Protein AF-A0A9Q5X6B8-F1 (afdb_monomer_lite)

Secondary structure (DSSP, 8-state):
--EEEETTEEEEGGGB-S---HHHHHHHHHHHHHGGGPEEEEEEEEB--TTT---EEPPTTSS-SEEEEEEEEEEE-SSTTHHHHHHHH-SGGGTT-SEEEEEEETTT--EEEEE--

pLDDT: mean 87.57, std 10.75, range [42.53, 96.81]

Organism: NCBI:txid180891

Sequence (117 aa):
MTELLINGEVLDYKDYAGTQDALFNKLIQFIALKGHQSRKDRVEVINACDYCGHALQKPYDSFASEVNPSDIWYISILDENEEDWLKIMGEDADFTQEQILIYRCQACGKWEICNDG

Structure (mmCIF, N/CA/C/O backbone):
data_AF-A0A9Q5X6B8-F1
#
_entry.id   AF-A0A9Q5X6B8-F1
#
loop_
_atom_site.group_PDB
_atom_site.id
_atom_site.type_symbol
_atom_site.label_atom_id
_atom_site.label_alt_id
_atom_site.label_comp_id
_atom_site.label_asym_id
_atom_site.label_entity_id
_atom_site.label_seq_id
_atom_site.pdbx_PDB_ins_code
_atom_site.Cartn_x
_atom_site.Cartn_y
_atom_site.Cartn_z
_atom_site.occupancy
_atom_site.B_iso_or_equiv
_atom_site.auth_seq_id
_atom_site.auth_comp_id
_atom_site.auth_asym_id
_atom_site.auth_atom_id
_atom_site.pdbx_PDB_model_num
ATOM 1 N N . MET A 1 1 ? -7.849 -18.536 3.483 1.00 56.00 1 MET A N 1
ATOM 2 C CA . MET A 1 1 ? -6.981 -17.420 3.906 1.00 56.00 1 MET A CA 1
ATOM 3 C C . MET A 1 1 ? -7.801 -16.159 3.777 1.00 56.00 1 MET A C 1
ATOM 5 O O . MET A 1 1 ? -8.678 -16.126 2.925 1.00 56.00 1 MET A O 1
ATOM 9 N N . THR A 1 2 ? -7.610 -15.218 4.690 1.00 83.25 2 THR A N 1
ATOM 10 C CA . THR A 1 2 ? -8.362 -13.962 4.727 1.00 83.25 2 THR A CA 1
ATOM 11 C C . THR A 1 2 ? -7.888 -13.056 3.584 1.00 83.25 2 THR A C 1
ATOM 13 O O . THR A 1 2 ? -6.736 -13.155 3.171 1.00 83.25 2 THR A O 1
ATOM 16 N N . GLU A 1 3 ? -8.769 -12.218 3.055 1.00 88.81 3 GLU A N 1
ATOM 17 C CA . GLU A 1 3 ? -8.456 -11.234 2.017 1.00 88.81 3 GLU A CA 1
ATOM 18 C C . GLU A 1 3 ? -8.771 -9.835 2.556 1.00 88.81 3 GLU A C 1
ATOM 20 O O . GLU A 1 3 ? -9.671 -9.679 3.387 1.00 88.81 3 GLU A O 1
ATOM 25 N N . LEU A 1 4 ? -8.050 -8.822 2.082 1.00 92.62 4 LEU A N 1
ATOM 26 C CA . LEU A 1 4 ? -8.327 -7.425 2.396 1.00 92.62 4 LEU A CA 1
ATOM 27 C C . LEU A 1 4 ? -9.154 -6.795 1.276 1.00 92.62 4 LEU A C 1
ATOM 29 O O . LEU A 1 4 ? -8.790 -6.904 0.109 1.00 92.62 4 LEU A O 1
ATOM 33 N N . LEU A 1 5 ? -10.245 -6.114 1.627 1.00 93.00 5 LEU A N 1
ATOM 34 C CA . LEU A 1 5 ? -11.097 -5.417 0.665 1.00 93.00 5 LEU A CA 1
ATOM 35 C C . LEU A 1 5 ? -10.877 -3.904 0.758 1.00 93.00 5 LEU A C 1
ATOM 37 O O . LEU A 1 5 ? -11.116 -3.314 1.810 1.00 93.00 5 LEU A O 1
ATOM 41 N N . ILE A 1 6 ? -10.475 -3.268 -0.342 1.00 93.56 6 ILE A N 1
ATOM 42 C CA . ILE A 1 6 ? -10.246 -1.817 -0.423 1.00 93.56 6 ILE A CA 1
ATOM 43 C C . ILE A 1 6 ? -10.928 -1.280 -1.674 1.00 93.56 6 ILE A C 1
ATOM 45 O O . ILE A 1 6 ? -10.663 -1.756 -2.774 1.00 93.56 6 ILE A O 1
ATOM 49 N N . ASN A 1 7 ? -11.832 -0.308 -1.527 1.00 90.31 7 ASN A N 1
ATOM 50 C CA . ASN A 1 7 ? -12.652 0.203 -2.635 1.00 90.31 7 ASN A CA 1
ATOM 51 C C . ASN A 1 7 ? -13.323 -0.904 -3.481 1.00 90.31 7 ASN A C 1
ATOM 53 O O . ASN A 1 7 ? -13.455 -0.782 -4.696 1.00 90.31 7 ASN A O 1
ATOM 57 N N . GLY A 1 8 ? -13.740 -2.001 -2.837 1.00 86.25 8 GLY A N 1
ATOM 58 C CA . GLY A 1 8 ? -14.355 -3.154 -3.505 1.00 86.25 8 GLY A CA 1
ATOM 59 C C . GLY A 1 8 ? -13.372 -4.092 -4.217 1.00 86.25 8 GLY A C 1
ATOM 60 O O . GLY A 1 8 ? -13.803 -5.091 -4.787 1.00 86.25 8 GLY A O 1
ATOM 61 N N . GLU A 1 9 ? -12.070 -3.811 -4.170 1.00 92.19 9 GLU A N 1
ATOM 62 C CA . GLU A 1 9 ? -11.022 -4.666 -4.722 1.00 92.19 9 GLU A CA 1
ATOM 63 C C . GLU A 1 9 ? -10.380 -5.537 -3.652 1.00 92.19 9 GLU A C 1
ATOM 65 O O . GLU A 1 9 ? -10.152 -5.106 -2.524 1.00 92.19 9 GLU A O 1
ATOM 70 N N . VAL A 1 10 ? -10.082 -6.774 -4.034 1.00 93.50 10 VAL A N 1
ATOM 71 C CA . VAL A 1 10 ? -9.539 -7.802 -3.149 1.00 93.50 10 VAL A CA 1
ATOM 72 C C . VAL A 1 10 ? -8.013 -7.824 -3.259 1.00 93.50 10 VAL A C 1
ATOM 74 O O . VAL A 1 10 ? -7.465 -7.921 -4.360 1.00 93.50 10 VAL A O 1
ATOM 77 N N . LEU A 1 11 ? -7.335 -7.761 -2.115 1.00 94.00 11 LEU A N 1
ATOM 78 C CA . LEU A 1 11 ? -5.897 -7.961 -1.955 1.00 94.00 11 LEU A CA 1
ATOM 79 C C . LEU A 1 11 ? -5.660 -9.226 -1.123 1.00 94.00 11 LEU A C 1
ATOM 81 O O . LEU A 1 11 ? -5.990 -9.284 0.064 1.00 94.00 11 LEU A O 1
ATOM 85 N N . ASP A 1 12 ? -5.102 -10.259 -1.753 1.00 94.12 12 ASP A N 1
ATOM 86 C CA . ASP A 1 12 ? -4.807 -11.531 -1.091 1.00 94.12 12 ASP A CA 1
ATOM 87 C C . ASP A 1 12 ? -3.542 -11.392 -0.232 1.00 94.12 12 ASP A C 1
ATOM 89 O O . ASP A 1 12 ? -2.491 -10.965 -0.720 1.00 94.12 12 ASP A O 1
ATOM 93 N N . TYR A 1 13 ? -3.609 -11.773 1.046 1.00 93.12 13 TYR A N 1
ATOM 94 C CA . TYR A 1 13 ? -2.454 -11.706 1.945 1.00 93.12 13 TYR A CA 1
ATOM 95 C C . TYR A 1 13 ? -1.281 -12.587 1.500 1.00 93.12 13 TYR A C 1
ATOM 97 O O . TYR A 1 13 ? -0.146 -12.300 1.873 1.00 93.12 13 TYR A O 1
ATOM 105 N N . LYS A 1 14 ? -1.504 -13.627 0.682 1.00 92.38 14 LYS A N 1
ATOM 106 C CA . LYS A 1 14 ? -0.408 -14.431 0.102 1.00 92.38 14 LYS A CA 1
ATOM 107 C C . LYS A 1 14 ? 0.433 -13.640 -0.912 1.00 92.38 14 LYS A C 1
ATOM 109 O O . LYS A 1 14 ? 1.564 -14.016 -1.223 1.00 92.38 14 LYS A O 1
ATOM 114 N N . ASP A 1 15 ? -0.150 -12.579 -1.463 1.00 93.62 15 ASP A N 1
ATOM 115 C CA . ASP A 1 15 ? 0.468 -11.690 -2.440 1.00 93.62 15 ASP A CA 1
ATOM 116 C C . ASP A 1 15 ? 1.006 -10.406 -1.812 1.00 93.62 15 ASP A C 1
ATOM 118 O O . ASP A 1 15 ? 1.572 -9.572 -2.520 1.00 93.62 15 ASP A O 1
ATOM 1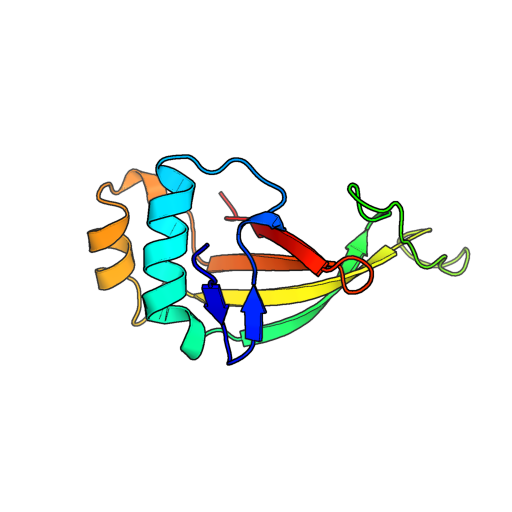22 N N . TYR A 1 16 ? 0.916 -10.302 -0.484 1.00 94.06 16 TYR A N 1
ATOM 123 C CA . TYR A 1 16 ? 1.615 -9.276 0.261 1.00 94.06 16 TYR A CA 1
ATOM 124 C C . TYR A 1 16 ? 3.128 -9.470 0.143 1.00 94.06 16 TYR A C 1
ATOM 126 O O . TYR A 1 16 ? 3.651 -10.575 0.295 1.00 94.06 16 TYR A O 1
ATOM 134 N N . ALA A 1 17 ? 3.812 -8.380 -0.164 1.00 90.31 17 ALA A N 1
ATOM 135 C CA . ALA A 1 17 ? 5.222 -8.349 -0.505 1.00 90.31 17 ALA A CA 1
ATOM 136 C C . ALA A 1 17 ? 6.140 -8.204 0.727 1.00 90.31 17 ALA A C 1
ATOM 138 O O . ALA A 1 17 ? 7.286 -8.648 0.703 1.00 90.31 17 ALA A O 1
ATOM 139 N N . GLY A 1 18 ? 5.620 -7.634 1.819 1.00 86.62 18 GLY A N 1
ATOM 140 C CA . GLY A 1 18 ? 6.362 -7.394 3.057 1.00 86.62 18 GLY A CA 1
ATOM 141 C C . GLY A 1 18 ? 6.213 -8.482 4.129 1.00 86.62 18 GLY A C 1
ATOM 142 O O . GLY A 1 18 ? 5.642 -9.555 3.922 1.00 86.62 18 GLY A O 1
ATOM 143 N N . THR A 1 19 ? 6.699 -8.168 5.331 1.00 88.88 19 THR A N 1
ATOM 144 C CA . THR A 1 19 ? 6.597 -9.034 6.517 1.00 88.88 19 THR A CA 1
ATOM 145 C C . THR A 1 19 ? 5.258 -8.847 7.233 1.00 88.88 19 THR A 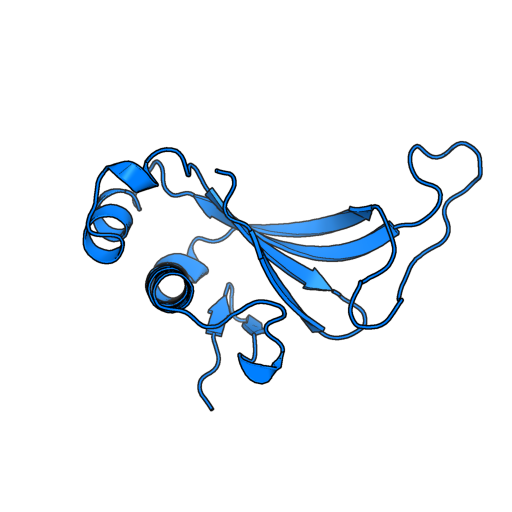C 1
ATOM 147 O O . THR A 1 19 ? 4.825 -7.722 7.464 1.00 88.88 19 THR A O 1
ATOM 150 N N . GLN A 1 20 ? 4.613 -9.948 7.632 1.00 89.75 20 GLN A N 1
ATOM 151 C CA . GLN A 1 20 ? 3.358 -9.929 8.397 1.00 89.75 20 GLN A CA 1
ATOM 152 C C . GLN A 1 20 ? 3.625 -9.944 9.911 1.00 89.75 20 GLN A C 1
ATOM 154 O O . GLN A 1 20 ? 3.461 -10.966 10.579 1.00 89.75 20 GLN A O 1
ATOM 159 N N . ASP A 1 21 ? 4.087 -8.818 10.446 1.00 88.56 21 ASP A N 1
ATOM 160 C CA . ASP A 1 21 ? 4.392 -8.637 11.867 1.00 88.56 21 ASP A CA 1
ATOM 161 C C . ASP A 1 21 ? 3.239 -7.976 12.658 1.00 88.56 21 ASP A C 1
ATOM 163 O O . ASP A 1 21 ? 2.091 -7.893 12.211 1.00 88.56 21 ASP A O 1
ATOM 167 N N . ALA A 1 22 ? 3.514 -7.546 13.892 1.00 88.31 22 ALA A N 1
ATOM 168 C CA . ALA A 1 22 ? 2.519 -6.887 14.734 1.00 88.31 22 ALA A CA 1
ATOM 169 C C . ALA A 1 22 ? 2.042 -5.546 14.147 1.00 88.31 22 ALA A C 1
ATOM 171 O O . ALA A 1 22 ? 0.851 -5.243 14.235 1.00 88.31 22 ALA A O 1
ATOM 172 N N . LEU A 1 23 ? 2.943 -4.773 13.533 1.00 87.12 23 LEU A N 1
ATOM 173 C CA . LEU A 1 23 ? 2.610 -3.502 12.895 1.00 87.12 23 LEU A CA 1
ATOM 174 C C . LEU A 1 23 ? 1.732 -3.742 11.667 1.00 87.12 23 LEU A C 1
ATOM 176 O O . LEU A 1 23 ? 0.687 -3.111 11.539 1.00 87.12 23 LEU A O 1
ATOM 180 N N . PHE A 1 24 ? 2.086 -4.714 10.825 1.00 89.50 24 PHE A N 1
ATOM 181 C CA . PHE A 1 24 ? 1.252 -5.132 9.702 1.00 89.50 24 PHE A CA 1
ATOM 182 C C . PHE A 1 24 ? -0.176 -5.443 10.155 1.00 89.50 24 PHE A C 1
ATOM 184 O O . PHE A 1 24 ? -1.124 -4.915 9.588 1.00 89.50 24 PHE A O 1
ATOM 191 N N . ASN A 1 25 ? -0.355 -6.236 11.215 1.00 90.38 25 ASN A N 1
ATOM 192 C CA . ASN A 1 25 ? -1.697 -6.575 11.694 1.00 90.38 25 ASN A CA 1
ATOM 193 C C . ASN A 1 25 ? -2.502 -5.338 12.132 1.00 90.38 25 ASN A C 1
ATOM 195 O O . ASN A 1 25 ? -3.697 -5.259 11.839 1.00 90.38 25 ASN A O 1
ATOM 199 N N . LYS A 1 26 ? -1.859 -4.360 12.784 1.00 90.38 26 LYS A N 1
ATOM 200 C CA . LYS A 1 26 ? -2.490 -3.080 13.148 1.00 90.38 26 LYS A CA 1
ATOM 201 C C . LYS A 1 26 ? -2.881 -2.274 11.906 1.00 90.38 26 LYS A C 1
ATOM 203 O O . LYS A 1 26 ? -4.030 -1.850 11.789 1.00 90.38 26 LYS A O 1
ATOM 208 N N . LEU A 1 27 ? -1.966 -2.134 10.945 1.00 90.44 27 LEU A N 1
ATOM 209 C CA . LEU A 1 27 ? -2.223 -1.442 9.679 1.00 90.44 27 LEU A CA 1
ATOM 210 C C . LEU A 1 27 ? -3.385 -2.094 8.927 1.00 90.44 27 LEU A C 1
ATOM 212 O O . LEU A 1 27 ? -4.312 -1.409 8.510 1.00 90.44 27 LEU A O 1
ATOM 216 N N . ILE A 1 28 ? -3.397 -3.423 8.824 1.00 92.94 28 ILE A N 1
ATOM 217 C CA . ILE A 1 28 ? -4.490 -4.179 8.209 1.00 92.94 28 ILE A CA 1
ATOM 218 C C . ILE A 1 28 ? -5.822 -3.920 8.902 1.00 92.94 28 ILE A C 1
ATOM 220 O O . ILE A 1 28 ? -6.828 -3.736 8.219 1.00 92.94 28 ILE A O 1
ATOM 224 N N . GLN A 1 29 ? -5.851 -3.887 10.234 1.00 92.75 29 GLN A N 1
ATOM 225 C CA . GLN A 1 29 ? -7.070 -3.593 10.979 1.00 92.75 29 GLN A CA 1
ATOM 226 C C . GLN A 1 29 ? -7.609 -2.196 10.645 1.00 92.75 29 GLN A C 1
ATOM 228 O O . GLN A 1 29 ? -8.808 -2.044 10.402 1.00 92.75 29 GLN A O 1
ATOM 233 N N . PHE A 1 30 ? -6.733 -1.193 10.589 1.00 91.88 30 PHE A N 1
ATOM 234 C CA . PHE A 1 30 ? -7.121 0.168 10.230 1.00 91.88 30 PHE A CA 1
ATOM 235 C C . PHE A 1 30 ? -7.579 0.263 8.768 1.00 91.88 30 PHE A C 1
ATOM 237 O O . PHE A 1 30 ? -8.646 0.806 8.486 1.00 91.88 30 PHE A O 1
ATOM 244 N N . ILE A 1 31 ? -6.837 -0.341 7.836 1.00 92.75 31 ILE A N 1
ATOM 245 C CA . ILE A 1 31 ? -7.189 -0.367 6.411 1.00 92.75 31 ILE A CA 1
ATOM 246 C C . ILE A 1 31 ? -8.519 -1.093 6.190 1.00 92.75 31 ILE A C 1
ATOM 248 O O . ILE A 1 31 ? -9.337 -0.634 5.404 1.00 92.75 31 ILE A O 1
ATOM 252 N N . ALA A 1 32 ? -8.79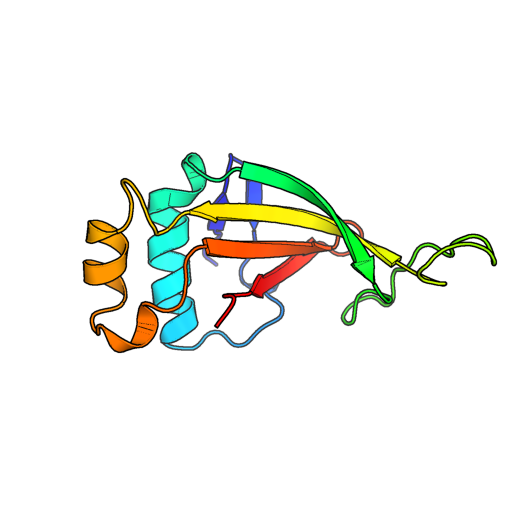3 -2.195 6.887 1.00 92.94 32 ALA A N 1
ATOM 253 C CA . ALA A 1 32 ? -10.076 -2.887 6.775 1.00 92.94 32 ALA A CA 1
ATOM 254 C C . ALA A 1 32 ? -11.247 -2.015 7.261 1.00 92.94 32 ALA A C 1
ATOM 256 O O . ALA A 1 32 ? -12.340 -2.071 6.697 1.00 92.94 32 ALA A O 1
ATOM 257 N N . LEU A 1 33 ? -11.019 -1.184 8.283 1.00 92.31 33 LEU A N 1
ATOM 258 C CA . LEU A 1 33 ? -12.020 -0.260 8.813 1.00 92.31 33 LEU A CA 1
ATOM 259 C C . LEU A 1 33 ? -12.254 0.935 7.873 1.00 92.31 33 LEU A C 1
ATOM 261 O O . LEU A 1 33 ? -13.400 1.317 7.634 1.00 92.31 33 LEU A O 1
ATOM 265 N N . LYS A 1 34 ? -11.179 1.513 7.324 1.00 92.50 34 LYS A N 1
ATOM 266 C CA . LYS A 1 34 ? -11.195 2.790 6.587 1.00 92.50 34 LYS A CA 1
ATOM 267 C C . LYS A 1 34 ? -11.005 2.667 5.080 1.00 92.50 34 LYS A C 1
ATOM 269 O O . LYS A 1 34 ? -11.123 3.653 4.365 1.00 92.50 34 LYS A O 1
ATOM 274 N N . GLY A 1 35 ? -10.790 1.467 4.556 1.00 89.31 35 GLY A N 1
ATOM 275 C CA . GLY A 1 35 ? -10.466 1.227 3.147 1.00 89.31 35 GLY A CA 1
ATOM 276 C C . GLY A 1 35 ? -11.548 1.674 2.163 1.00 89.31 35 GLY A C 1
ATOM 277 O O . GLY A 1 35 ? -11.249 1.888 0.995 1.00 89.31 35 GLY A O 1
ATOM 278 N N . HIS A 1 36 ? -12.789 1.865 2.618 1.00 90.31 36 HIS A N 1
ATOM 279 C CA . HIS A 1 36 ? -13.884 2.441 1.828 1.00 90.31 36 HIS A CA 1
ATOM 280 C C . HIS A 1 36 ? -13.792 3.969 1.660 1.00 90.31 36 HIS A C 1
ATOM 282 O O . HIS A 1 36 ? -14.436 4.525 0.776 1.00 90.31 36 HIS A O 1
ATOM 288 N N . GLN A 1 37 ? -13.008 4.637 2.506 1.00 90.88 37 GLN A N 1
ATOM 289 C CA . GLN A 1 37 ? -12.678 6.062 2.418 1.00 90.88 37 GLN A CA 1
ATOM 290 C C . GLN A 1 37 ? -11.361 6.287 1.664 1.00 90.88 37 GLN A C 1
ATOM 292 O O . GLN A 1 37 ? -10.870 7.410 1.579 1.00 90.88 37 GLN A O 1
ATOM 297 N N . SER A 1 38 ? -10.759 5.219 1.131 1.00 92.00 38 SER A N 1
ATOM 298 C CA . SER A 1 38 ? -9.502 5.329 0.406 1.00 92.00 38 SER A CA 1
ATOM 299 C C . SER A 1 38 ? -9.703 5.988 -0.958 1.00 92.00 38 SER A C 1
ATOM 301 O O . SER A 1 38 ? -10.711 5.784 -1.641 1.00 92.00 38 SER A O 1
ATOM 303 N N . ARG A 1 39 ? -8.700 6.736 -1.409 1.00 93.19 39 ARG A N 1
ATOM 304 C CA . ARG A 1 39 ? -8.617 7.205 -2.793 1.00 93.19 39 ARG A CA 1
ATOM 305 C C . ARG A 1 39 ? -7.761 6.230 -3.590 1.00 93.19 39 ARG A C 1
ATOM 307 O O . ARG A 1 39 ? -6.661 5.915 -3.158 1.00 93.19 39 ARG A O 1
ATOM 314 N N . LYS A 1 40 ? -8.239 5.776 -4.752 1.00 95.25 40 LYS A N 1
ATOM 315 C CA . LYS A 1 40 ? -7.450 4.960 -5.685 1.00 95.25 40 LYS A CA 1
ATOM 316 C C . LYS A 1 40 ? -6.929 5.826 -6.829 1.00 95.25 40 LYS A C 1
ATOM 318 O O . LYS A 1 40 ? -7.724 6.509 -7.468 1.00 95.25 40 LYS A O 1
ATOM 323 N N . ASP A 1 41 ? -5.644 5.719 -7.142 1.00 96.31 41 ASP A N 1
ATOM 324 C CA . ASP A 1 41 ? -5.054 6.250 -8.373 1.00 96.31 41 ASP A CA 1
ATOM 325 C C . ASP A 1 41 ? -4.165 5.192 -9.053 1.00 96.31 41 ASP A C 1
ATOM 327 O O . ASP A 1 41 ? -4.024 4.051 -8.600 1.00 96.31 41 ASP A O 1
ATOM 331 N N . ARG A 1 42 ? -3.576 5.580 -10.184 1.00 95.69 42 ARG A N 1
ATOM 332 C CA . ARG A 1 42 ? -2.538 4.828 -10.888 1.00 95.69 42 ARG A CA 1
ATOM 333 C C . ARG A 1 42 ? -1.245 5.630 -10.855 1.00 95.69 42 ARG A C 1
ATOM 335 O O . ARG A 1 42 ? -1.259 6.822 -11.151 1.00 95.69 42 ARG A O 1
ATOM 342 N N . VAL A 1 43 ? -0.137 4.956 -10.574 1.00 95.19 43 VAL A N 1
ATOM 343 C CA . VAL A 1 43 ? 1.195 5.558 -10.505 1.00 95.19 43 VAL A CA 1
ATOM 344 C C . VAL A 1 43 ? 2.204 4.737 -11.306 1.00 95.19 43 VAL A C 1
ATOM 346 O O . VAL A 1 43 ? 2.022 3.544 -11.550 1.00 95.19 43 VAL A O 1
ATOM 349 N N . GLU A 1 44 ? 3.264 5.396 -11.753 1.00 94.38 44 GLU A N 1
ATOM 350 C CA . GLU A 1 44 ? 4.436 4.759 -12.343 1.00 94.38 44 GLU A CA 1
ATOM 351 C C . GLU A 1 44 ? 5.561 4.805 -11.305 1.00 94.38 44 GLU A C 1
ATOM 353 O O . GLU A 1 44 ? 6.130 5.866 -11.050 1.00 94.38 44 GLU A O 1
ATOM 358 N N . VAL A 1 45 ? 5.841 3.667 -10.668 1.00 91.44 45 VAL A N 1
ATOM 359 C CA . VAL A 1 45 ? 6.937 3.538 -9.698 1.00 91.44 45 VAL A CA 1
ATOM 360 C C . VAL A 1 45 ? 8.244 3.423 -10.473 1.00 91.44 45 VAL A C 1
ATOM 362 O O . VAL A 1 45 ? 8.309 2.702 -11.464 1.00 91.44 45 VAL A O 1
ATOM 365 N N . ILE A 1 46 ? 9.277 4.155 -10.066 1.00 91.25 46 ILE A N 1
ATOM 366 C CA . ILE A 1 46 ? 10.592 4.080 -10.713 1.00 91.25 46 ILE A CA 1
ATOM 367 C C . ILE A 1 46 ? 11.192 2.693 -10.461 1.00 91.25 46 ILE A C 1
ATOM 369 O O . ILE A 1 46 ? 11.120 2.199 -9.338 1.00 91.25 46 ILE A O 1
ATOM 373 N N . ASN A 1 47 ? 11.834 2.125 -11.487 1.00 89.75 47 ASN A N 1
ATOM 374 C CA . ASN A 1 47 ? 12.376 0.760 -11.535 1.00 89.75 47 ASN A CA 1
ATOM 375 C C . ASN A 1 47 ? 11.329 -0.328 -11.806 1.00 89.75 47 ASN A C 1
ATOM 377 O O . ASN A 1 47 ? 10.117 -0.124 -11.711 1.00 89.75 47 ASN A O 1
ATOM 381 N N . ALA A 1 48 ? 11.828 -1.499 -12.197 1.00 91.62 48 ALA A N 1
ATOM 382 C CA . ALA A 1 48 ? 11.029 -2.706 -12.340 1.00 91.62 48 ALA A CA 1
ATOM 383 C C . ALA A 1 48 ? 10.391 -3.159 -11.017 1.00 91.62 48 ALA A C 1
ATOM 385 O O .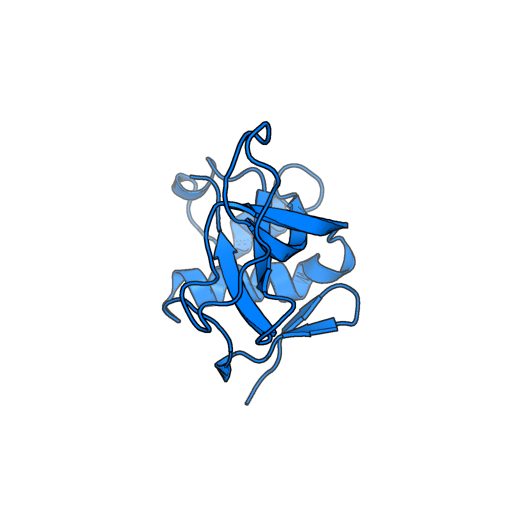 ALA A 1 48 ? 10.875 -2.865 -9.931 1.00 91.62 48 ALA A O 1
ATOM 386 N N . CYS A 1 49 ? 9.316 -3.941 -11.109 1.00 93.56 49 CYS A N 1
ATOM 387 C CA . CYS A 1 49 ? 8.767 -4.633 -9.948 1.00 93.56 49 CYS A CA 1
ATOM 388 C C . CYS A 1 49 ? 9.793 -5.627 -9.381 1.00 93.56 49 CYS A C 1
ATOM 390 O O . CYS A 1 49 ? 10.152 -6.581 -10.073 1.00 93.56 49 CYS A O 1
ATOM 392 N N . ASP A 1 50 ? 10.167 -5.482 -8.109 1.00 90.38 50 ASP A N 1
ATOM 393 C CA . ASP A 1 50 ? 11.146 -6.359 -7.441 1.00 90.38 50 ASP A CA 1
ATOM 394 C C . ASP A 1 50 ? 10.739 -7.844 -7.414 1.00 90.38 50 ASP A C 1
ATOM 396 O O . ASP A 1 50 ? 11.581 -8.733 -7.291 1.00 90.38 50 ASP A O 1
ATOM 400 N N . TYR A 1 51 ? 9.444 -8.135 -7.571 1.00 91.88 51 TYR A N 1
ATOM 401 C CA . TYR A 1 51 ? 8.902 -9.493 -7.472 1.00 91.88 51 TYR A CA 1
ATOM 402 C C . TYR A 1 51 ? 8.792 -10.217 -8.815 1.00 91.88 51 TYR A C 1
ATOM 404 O O . TYR A 1 51 ? 9.000 -11.428 -8.878 1.00 91.88 51 TYR A O 1
ATOM 412 N N . CYS A 1 52 ? 8.417 -9.515 -9.888 1.00 94.00 52 CYS A N 1
ATOM 413 C CA . CYS A 1 52 ? 8.195 -10.130 -11.205 1.00 94.00 52 CYS A CA 1
ATOM 414 C C . CYS A 1 52 ? 9.093 -9.575 -12.317 1.00 94.00 52 CYS A C 1
ATOM 416 O O . CYS A 1 52 ? 9.032 -10.070 -13.440 1.00 94.00 52 CYS A O 1
ATOM 418 N N . GLY A 1 53 ? 9.899 -8.549 -12.033 1.00 93.06 53 GLY A N 1
ATOM 419 C CA . GLY A 1 53 ? 10.772 -7.885 -13.002 1.00 93.06 53 GLY A CA 1
ATOM 420 C C . GLY A 1 53 ? 10.032 -7.086 -14.077 1.00 93.06 53 GLY A C 1
ATOM 421 O O . GLY A 1 53 ? 10.645 -6.679 -15.060 1.00 93.06 53 GLY A O 1
ATOM 422 N N . HIS A 1 54 ? 8.717 -6.876 -13.944 1.00 94.19 54 HIS A N 1
ATOM 423 C CA . HIS A 1 54 ? 7.956 -6.113 -14.929 1.00 94.19 54 HIS A CA 1
ATOM 424 C C . HIS A 1 54 ? 8.340 -4.632 -14.895 1.00 94.19 54 HIS A C 1
ATOM 426 O O . HIS A 1 54 ? 8.300 -4.004 -13.838 1.00 94.19 54 HIS A O 1
ATOM 432 N N . ALA A 1 55 ? 8.644 -4.080 -16.069 1.00 93.62 55 ALA A N 1
ATOM 433 C CA . ALA A 1 55 ? 8.882 -2.662 -16.276 1.00 93.62 55 ALA A CA 1
ATOM 434 C C . ALA A 1 55 ? 8.476 -2.244 -17.693 1.00 93.62 55 ALA A C 1
ATOM 436 O O . ALA A 1 55 ? 8.593 -3.015 -18.650 1.00 93.62 55 ALA A O 1
ATOM 437 N N . LEU A 1 56 ? 8.052 -0.994 -17.834 1.00 93.31 56 LEU A N 1
ATOM 438 C CA . LEU A 1 56 ? 7.922 -0.296 -19.102 1.00 93.31 56 LEU A CA 1
ATOM 439 C C . LEU A 1 56 ? 9.159 0.570 -19.318 1.00 93.31 56 LEU A C 1
ATOM 441 O O . LEU A 1 56 ? 9.505 1.395 -18.475 1.00 93.31 56 LEU A O 1
ATOM 445 N N . GLN A 1 57 ? 9.793 0.403 -20.473 1.00 93.50 57 GLN A N 1
ATOM 446 C CA . GLN A 1 57 ? 10.905 1.249 -20.890 1.00 93.50 57 GLN A CA 1
ATOM 447 C C . GLN A 1 57 ? 10.373 2.613 -21.335 1.00 93.50 57 GLN A C 1
ATOM 449 O O . GLN A 1 57 ? 9.401 2.699 -22.093 1.00 93.50 57 GLN A O 1
ATOM 454 N N . LYS A 1 58 ? 11.009 3.679 -20.860 1.00 90.50 58 LYS A N 1
ATOM 455 C CA . LYS A 1 58 ? 10.677 5.056 -21.214 1.00 90.50 58 LYS A CA 1
ATOM 456 C C . LYS A 1 58 ? 11.671 5.607 -22.245 1.00 90.50 58 LYS A C 1
ATOM 458 O O . LYS A 1 58 ? 12.800 5.124 -22.340 1.00 90.50 58 LYS A O 1
ATOM 463 N N . PRO A 1 59 ? 11.261 6.604 -23.047 1.00 88.38 59 PRO A N 1
ATOM 464 C CA . PRO A 1 59 ? 12.163 7.320 -23.943 1.00 88.38 59 PRO A CA 1
ATOM 465 C C . PRO A 1 59 ? 13.382 7.918 -23.221 1.00 88.38 59 PRO A C 1
ATOM 467 O O . PRO A 1 59 ? 13.310 8.256 -22.043 1.00 88.38 59 PRO A O 1
ATOM 470 N N . TYR A 1 60 ? 14.492 8.085 -23.946 1.00 74.75 60 TYR A N 1
ATOM 471 C CA . TYR A 1 60 ? 15.784 8.546 -23.408 1.00 74.75 60 TYR A CA 1
ATOM 472 C C . TYR A 1 60 ? 15.738 9.926 -22.723 1.00 74.75 60 TYR A C 1
ATOM 474 O O . TYR A 1 60 ? 16.561 10.218 -21.864 1.00 74.75 60 TYR A O 1
ATOM 482 N N . ASP A 1 61 ? 14.783 10.773 -23.095 1.00 84.44 61 ASP A N 1
ATOM 483 C CA . ASP A 1 61 ? 14.550 12.105 -22.533 1.00 84.44 61 ASP A CA 1
ATOM 484 C C . ASP A 1 61 ? 13.652 12.103 -21.280 1.00 84.44 61 ASP A C 1
ATOM 486 O O . ASP A 1 61 ? 13.369 13.161 -20.718 1.00 84.44 61 ASP A O 1
ATOM 490 N N . SER A 1 62 ? 13.205 10.931 -20.821 1.00 83.44 62 SER A N 1
ATOM 491 C CA . SER A 1 62 ? 12.376 10.794 -19.622 1.00 83.44 62 SER A CA 1
ATOM 492 C C . SER A 1 62 ? 13.203 10.831 -18.334 1.00 83.44 62 SER A C 1
ATOM 494 O O . SER A 1 62 ? 14.351 10.401 -18.296 1.00 83.44 62 SER A O 1
ATOM 496 N N . PHE A 1 63 ? 12.585 11.297 -17.243 1.00 84.31 63 PHE A N 1
ATOM 497 C CA . PHE A 1 63 ? 13.212 11.379 -15.915 1.00 84.31 63 PHE A CA 1
ATOM 498 C C . PHE A 1 63 ? 13.702 10.020 -15.377 1.00 84.31 63 PHE A C 1
ATOM 500 O O . PHE A 1 63 ? 14.710 9.961 -14.680 1.00 84.31 63 PHE A O 1
ATOM 507 N N . ALA A 1 64 ? 13.005 8.934 -15.716 1.00 85.69 64 ALA A N 1
ATOM 508 C CA . ALA A 1 64 ? 13.391 7.563 -15.400 1.00 85.69 64 ALA A CA 1
ATOM 509 C C . ALA A 1 64 ? 13.418 6.730 -16.685 1.00 85.69 64 ALA A C 1
ATOM 511 O O . ALA A 1 64 ? 12.533 6.883 -17.527 1.00 85.69 64 ALA A O 1
ATOM 512 N N . SER A 1 65 ? 14.412 5.848 -16.824 1.00 86.38 65 SER A N 1
ATOM 513 C CA . SER A 1 65 ? 14.569 4.954 -17.983 1.00 86.38 65 SER A CA 1
ATOM 514 C C . SER A 1 65 ? 13.574 3.796 -17.982 1.00 86.38 65 SER A C 1
ATOM 516 O O . SER A 1 65 ? 13.195 3.301 -19.041 1.00 86.38 65 SER A O 1
ATOM 518 N N . GLU A 1 66 ? 13.125 3.377 -16.801 1.00 91.44 66 GLU A N 1
ATOM 519 C CA . GLU A 1 66 ? 12.149 2.309 -16.635 1.00 91.44 66 GLU A CA 1
ATOM 520 C C . GLU A 1 66 ? 11.211 2.586 -15.461 1.00 9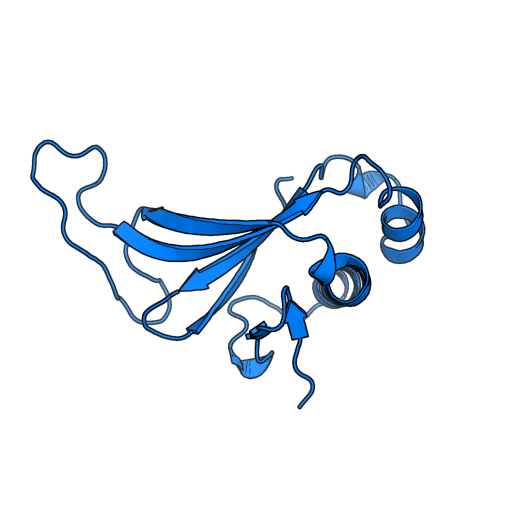1.44 66 GLU A C 1
ATOM 522 O O . GLU A 1 66 ? 11.609 3.161 -14.442 1.00 91.44 66 GLU A O 1
ATOM 527 N N . VAL A 1 67 ? 9.951 2.187 -15.626 1.00 93.69 67 VAL A N 1
ATOM 528 C CA . VAL A 1 67 ? 8.917 2.341 -14.601 1.00 93.69 67 VAL A CA 1
ATOM 529 C C . VAL A 1 67 ? 8.027 1.108 -14.511 1.00 93.69 67 VAL A C 1
ATOM 531 O O . VAL A 1 67 ? 7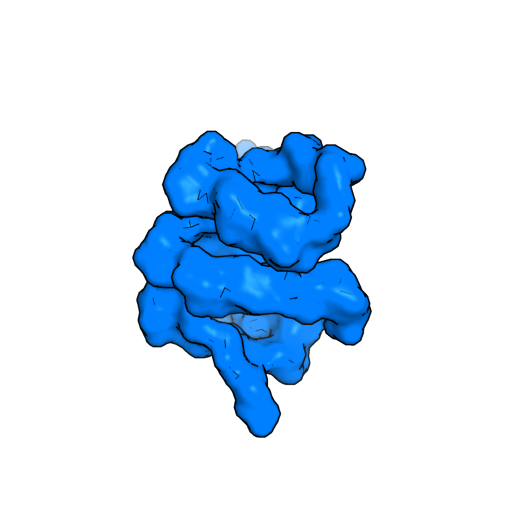.729 0.467 -15.518 1.00 93.69 67 VAL A O 1
ATOM 534 N N . ASN A 1 68 ? 7.536 0.811 -13.320 1.00 94.69 68 ASN A N 1
ATOM 535 C CA . ASN A 1 68 ? 6.544 -0.213 -13.041 1.00 94.69 68 ASN A CA 1
ATOM 536 C C . ASN A 1 68 ? 5.155 0.431 -12.856 1.00 94.69 68 ASN A C 1
ATOM 538 O O . ASN A 1 68 ? 4.955 1.199 -11.910 1.00 94.69 68 ASN A O 1
ATOM 542 N N . PRO A 1 69 ? 4.176 0.141 -13.734 1.00 96.06 69 PRO A N 1
ATOM 543 C CA . PRO A 1 69 ? 2.795 0.559 -13.530 1.00 96.06 69 PRO A CA 1
ATOM 544 C C . PRO A 1 69 ? 2.172 -0.123 -12.306 1.00 96.06 69 PRO A C 1
ATOM 546 O O . PRO A 1 69 ? 2.032 -1.350 -12.259 1.00 96.06 69 PRO A O 1
ATOM 549 N N . SER A 1 70 ? 1.721 0.688 -11.355 1.00 96.56 70 SER A N 1
ATOM 550 C CA . SER A 1 70 ? 1.102 0.228 -10.114 1.00 96.56 70 SER A CA 1
ATOM 551 C C . SER A 1 70 ? -0.238 0.917 -9.872 1.00 96.56 70 SER A C 1
ATOM 553 O O . SER A 1 70 ? -0.437 2.086 -10.211 1.00 96.56 70 SER A O 1
ATOM 555 N N . ASP A 1 71 ? -1.164 0.180 -9.268 1.00 96.81 71 ASP A N 1
ATOM 556 C CA . ASP A 1 71 ? -2.297 0.778 -8.570 1.00 96.81 71 ASP A CA 1
ATOM 557 C C . ASP A 1 71 ? -1.815 1.288 -7.211 1.00 96.81 71 ASP A C 1
ATOM 559 O O . ASP A 1 71 ? -0.964 0.653 -6.582 1.00 96.81 71 ASP A O 1
ATOM 563 N N . ILE A 1 72 ? -2.364 2.413 -6.761 1.00 96.06 72 ILE A N 1
ATOM 564 C CA . ILE A 1 72 ? -2.098 2.960 -5.433 1.00 96.06 72 ILE A CA 1
ATOM 565 C C . ILE A 1 72 ? -3.403 3.316 -4.723 1.00 96.06 72 ILE A C 1
ATOM 567 O O . ILE A 1 72 ? -4.306 3.890 -5.337 1.00 96.06 72 ILE A O 1
ATOM 571 N N . TRP A 1 73 ? -3.490 2.995 -3.432 1.00 95.81 73 TRP A N 1
ATOM 572 C CA . TRP A 1 73 ? -4.535 3.488 -2.535 1.00 95.81 73 TRP A CA 1
ATOM 573 C C . TRP A 1 73 ? -3.940 4.394 -1.464 1.00 95.81 73 TRP A C 1
ATOM 575 O O . TRP A 1 73 ? -2.927 4.051 -0.858 1.00 95.81 73 TRP A O 1
ATOM 585 N N . TYR A 1 74 ? -4.612 5.516 -1.220 1.00 92.94 74 TYR A N 1
ATOM 586 C CA . TYR A 1 74 ? -4.288 6.498 -0.189 1.00 92.94 74 TYR A CA 1
ATOM 587 C C . TYR A 1 74 ? -5.366 6.466 0.886 1.00 92.94 74 TYR A C 1
ATOM 589 O O . TYR A 1 74 ? -6.554 6.568 0.565 1.00 92.94 74 TYR A O 1
ATOM 597 N N . ILE A 1 75 ? -4.968 6.361 2.151 1.00 91.88 75 ILE A N 1
ATOM 598 C CA . ILE A 1 75 ? -5.877 6.462 3.297 1.00 91.88 75 ILE A CA 1
ATOM 599 C C . ILE A 1 75 ? -5.337 7.544 4.227 1.00 91.88 75 ILE A C 1
ATOM 601 O O . ILE A 1 75 ? -4.261 7.375 4.794 1.00 91.88 75 ILE A O 1
ATOM 605 N N . SER A 1 76 ? -6.079 8.646 4.362 1.00 89.62 76 SER A N 1
ATOM 606 C CA . SER A 1 76 ? -5.726 9.756 5.259 1.00 89.62 76 SER A CA 1
ATOM 607 C C . SER A 1 76 ? -5.915 9.358 6.724 1.00 89.62 76 SER A C 1
ATOM 609 O O . SER A 1 76 ? -6.928 8.737 7.068 1.00 89.62 76 SER A O 1
ATOM 611 N N . ILE A 1 77 ? -4.957 9.738 7.573 1.00 86.75 77 ILE A N 1
ATOM 612 C CA . ILE A 1 77 ? -4.991 9.542 9.030 1.00 86.75 77 ILE A CA 1
ATOM 613 C C . ILE A 1 77 ? -5.432 10.826 9.760 1.00 86.75 77 ILE A C 1
ATOM 615 O O . ILE A 1 77 ? -6.064 10.732 10.807 1.00 86.75 77 ILE A O 1
ATOM 619 N N . LEU A 1 78 ? -5.163 12.010 9.196 1.00 77.06 78 LEU A N 1
ATOM 620 C CA . LEU A 1 78 ? -5.228 13.310 9.890 1.00 77.06 78 LEU A CA 1
ATOM 621 C C . LEU A 1 78 ? -6.630 13.895 10.157 1.00 77.06 78 LEU A C 1
ATOM 623 O O . LEU A 1 78 ? -6.733 14.899 10.855 1.00 77.06 78 LEU A O 1
ATOM 627 N N . ASP A 1 79 ? -7.694 13.325 9.591 1.00 70.19 79 ASP A N 1
ATOM 628 C CA . ASP A 1 79 ? -9.055 13.872 9.709 1.00 70.19 79 ASP A CA 1
ATOM 629 C C . ASP A 1 79 ? -9.961 12.949 10.554 1.00 70.19 79 ASP A C 1
ATOM 631 O O . ASP A 1 79 ? -9.638 12.572 11.676 1.00 70.19 79 ASP A O 1
ATOM 635 N N . GLU A 1 80 ? -11.099 12.517 10.003 1.00 78.62 80 GLU A N 1
ATOM 636 C CA . GLU A 1 80 ? -12.112 11.643 10.624 1.00 78.62 80 GLU A CA 1
ATOM 637 C C . GLU A 1 80 ? -11.616 10.241 11.041 1.00 78.62 80 GLU A C 1
ATOM 639 O O . GLU A 1 80 ? -12.393 9.397 11.499 1.00 78.62 80 GLU A O 1
ATOM 644 N N . ASN A 1 81 ? -10.323 9.979 10.869 1.00 85.31 81 ASN A N 1
ATOM 645 C CA . ASN A 1 81 ? -9.685 8.695 11.111 1.00 85.31 81 ASN A CA 1
ATOM 646 C C . ASN A 1 81 ? -8.703 8.709 12.284 1.00 85.31 81 ASN A C 1
ATOM 648 O O . ASN A 1 81 ? -8.316 7.626 12.724 1.00 85.31 81 ASN A O 1
ATOM 652 N N . GLU A 1 82 ? -8.354 9.882 12.823 1.00 84.94 82 GLU A N 1
ATOM 653 C CA . GLU A 1 82 ? -7.345 10.031 13.878 1.00 84.94 82 GLU A CA 1
ATOM 654 C C . GLU A 1 82 ? -7.705 9.221 15.136 1.00 84.94 82 GLU A C 1
ATOM 656 O O . GLU A 1 82 ? -6.883 8.468 15.654 1.00 84.94 82 GLU A O 1
ATOM 661 N N . GLU A 1 83 ? -8.960 9.275 15.596 1.00 87.31 83 GLU A N 1
ATOM 662 C CA . GLU A 1 83 ? -9.395 8.533 16.791 1.00 87.31 83 GLU A CA 1
ATOM 663 C C . GLU A 1 83 ? -9.268 7.007 16.627 1.00 87.31 83 GLU A C 1
ATOM 665 O O . GLU A 1 83 ? -8.822 6.302 17.538 1.00 87.31 83 GLU A O 1
ATOM 670 N N . ASP A 1 84 ? -9.651 6.484 15.458 1.00 88.94 84 ASP A N 1
ATOM 671 C CA . ASP A 1 84 ? -9.550 5.055 15.152 1.00 88.94 84 ASP A CA 1
ATOM 672 C C . ASP A 1 84 ? -8.090 4.624 14.978 1.00 88.94 84 ASP A C 1
ATOM 674 O O . ASP A 1 84 ? -7.715 3.535 15.421 1.00 88.94 84 ASP A O 1
ATOM 678 N N . TRP A 1 85 ? -7.265 5.484 14.374 1.00 87.88 85 TRP A N 1
ATOM 679 C CA . TRP A 1 85 ? -5.823 5.285 14.265 1.00 87.88 85 TRP A CA 1
ATOM 680 C C . TRP A 1 85 ? -5.193 5.149 15.648 1.00 87.88 85 TRP A C 1
ATOM 682 O O . TRP A 1 85 ? -4.576 4.125 15.941 1.00 87.88 85 TRP A O 1
ATOM 692 N N . LEU A 1 86 ? -5.443 6.110 16.541 1.00 86.00 86 LEU A N 1
ATOM 693 C CA . LEU A 1 86 ? -4.909 6.112 17.904 1.00 86.00 86 LEU A CA 1
ATOM 694 C C . LEU A 1 86 ? -5.312 4.869 18.685 1.00 86.00 86 LEU A C 1
ATOM 696 O O . LEU A 1 86 ? -4.493 4.243 19.360 1.00 86.00 86 LEU A O 1
ATOM 700 N N . LYS A 1 87 ? -6.577 4.472 18.556 1.00 88.06 87 LYS A N 1
ATOM 701 C CA . LYS A 1 87 ? -7.109 3.286 19.220 1.00 88.06 87 LYS A CA 1
ATOM 702 C C . LYS A 1 87 ? -6.441 1.990 18.752 1.00 88.06 87 LYS A C 1
ATOM 704 O O . LYS A 1 87 ? -6.327 1.055 19.545 1.00 88.06 87 LYS A O 1
ATOM 709 N N . ILE A 1 88 ? -6.050 1.904 17.481 1.00 88.75 88 ILE A N 1
ATOM 710 C CA . ILE A 1 88 ? -5.442 0.704 16.889 1.00 88.75 88 ILE A CA 1
ATOM 711 C C . ILE A 1 88 ? -3.924 0.684 17.112 1.00 88.75 88 ILE A C 1
ATOM 713 O O . ILE A 1 88 ? -3.367 -0.362 17.460 1.00 88.75 88 ILE A O 1
ATOM 717 N N . MET A 1 89 ? -3.257 1.824 16.936 1.00 85.81 89 MET A N 1
ATOM 718 C CA . MET A 1 89 ? -1.801 1.927 17.042 1.00 85.81 89 MET A CA 1
ATOM 719 C C . MET A 1 89 ? -1.336 1.906 18.499 1.00 85.81 89 MET A C 1
ATOM 721 O O . MET A 1 89 ? -0.400 1.172 18.824 1.00 85.81 89 MET A O 1
ATOM 725 N N . GLY A 1 90 ? -2.061 2.569 19.404 1.00 75.19 90 GLY A N 1
ATOM 726 C CA . GLY A 1 90 ? -1.879 2.458 20.853 1.00 75.19 90 GLY A CA 1
ATOM 727 C C . GLY A 1 90 ? -0.710 3.249 21.453 1.00 75.19 90 GLY A C 1
ATOM 728 O O . GLY A 1 90 ? -0.578 3.240 22.675 1.00 75.19 90 GLY A O 1
ATOM 729 N N . GLU A 1 91 ? 0.109 3.938 20.649 1.00 68.06 91 GLU A N 1
ATOM 730 C CA . GLU A 1 91 ? 1.195 4.814 21.114 1.00 68.06 91 GLU A CA 1
ATOM 731 C C . GLU A 1 91 ? 1.296 6.089 20.259 1.00 68.06 91 GLU A C 1
ATOM 733 O O . GLU A 1 91 ? 1.142 6.042 19.041 1.00 68.06 91 GLU A O 1
ATOM 738 N N . ASP A 1 92 ? 1.619 7.224 20.895 1.00 56.34 92 ASP A N 1
ATOM 739 C CA . ASP A 1 92 ? 1.784 8.519 20.213 1.00 56.34 92 ASP A CA 1
ATOM 740 C C . ASP A 1 92 ? 3.032 8.571 19.302 1.00 56.34 92 ASP A C 1
ATOM 742 O O . ASP A 1 92 ? 3.195 9.487 18.501 1.00 56.34 92 ASP A O 1
ATOM 746 N N . ALA A 1 93 ? 3.961 7.618 19.417 1.00 55.22 93 ALA A N 1
ATOM 747 C CA . ALA A 1 93 ? 5.195 7.619 18.625 1.00 55.22 93 ALA A CA 1
ATOM 748 C C . ALA A 1 93 ? 4.958 7.348 17.125 1.00 55.22 93 ALA A C 1
ATOM 750 O O . ALA A 1 93 ? 5.833 7.644 16.314 1.00 55.22 93 ALA A O 1
ATOM 751 N N . ASP A 1 94 ? 3.770 6.860 16.759 1.00 53.88 94 ASP A N 1
ATOM 752 C CA . ASP A 1 94 ? 3.355 6.600 15.376 1.00 53.88 94 ASP A CA 1
ATOM 753 C C . ASP A 1 94 ? 2.711 7.840 14.693 1.00 53.88 94 ASP A C 1
ATOM 755 O O . ASP A 1 94 ? 2.208 7.741 13.574 1.00 53.88 94 ASP A O 1
ATOM 759 N N . PHE A 1 95 ? 2.722 9.022 15.338 1.00 55.12 95 PHE A N 1
ATOM 760 C CA . PHE A 1 95 ? 2.082 10.266 14.853 1.00 55.12 95 PHE A CA 1
ATOM 761 C C . PHE A 1 95 ? 2.760 10.962 13.666 1.00 55.12 95 PHE A C 1
ATOM 763 O O . PHE A 1 95 ? 2.246 11.977 13.198 1.00 55.12 95 PHE A O 1
ATOM 770 N N . THR A 1 96 ? 3.906 10.488 13.169 1.00 60.50 96 THR A N 1
ATOM 771 C CA . THR A 1 96 ? 4.512 11.109 11.974 1.00 60.50 96 THR A CA 1
ATOM 772 C C . THR A 1 96 ? 3.771 10.746 10.687 1.00 60.50 96 THR A C 1
ATOM 774 O O . THR A 1 96 ? 4.004 11.364 9.652 1.00 60.50 96 THR A O 1
ATOM 777 N N . GLN A 1 97 ? 2.863 9.769 10.749 1.00 72.56 97 GLN A N 1
ATOM 778 C CA . GLN A 1 97 ? 2.190 9.214 9.584 1.00 72.56 97 GLN A CA 1
ATOM 779 C C . GLN A 1 97 ? 0.897 9.970 9.301 1.00 72.56 97 GLN A C 1
ATOM 781 O O . GLN A 1 97 ? -0.092 9.847 10.018 1.00 72.56 97 GLN A O 1
ATOM 786 N N . GLU A 1 98 ? 0.896 10.734 8.213 1.00 83.50 98 GLU A N 1
ATOM 787 C CA . GLU A 1 98 ? -0.288 11.474 7.764 1.00 83.50 98 GLU A CA 1
ATOM 788 C C . GLU A 1 98 ? -1.199 10.621 6.865 1.00 83.50 98 GLU A C 1
ATOM 790 O O . GLU A 1 98 ? -2.405 10.862 6.757 1.00 83.50 98 GLU A O 1
ATOM 795 N N . GLN A 1 99 ? -0.625 9.604 6.216 1.00 87.88 99 GLN A N 1
ATOM 796 C CA . GLN A 1 99 ? -1.310 8.749 5.253 1.00 87.88 99 GLN A CA 1
ATOM 797 C C . GLN A 1 99 ? -0.709 7.339 5.192 1.00 87.88 99 GLN A C 1
ATOM 799 O O . GLN A 1 99 ? 0.494 7.146 5.358 1.00 87.88 99 GLN A O 1
ATOM 804 N N . ILE A 1 100 ? -1.550 6.359 4.865 1.00 90.81 100 ILE A N 1
ATOM 805 C CA . ILE A 1 100 ? -1.126 5.012 4.464 1.00 90.81 100 ILE A CA 1
ATOM 806 C C . ILE A 1 100 ? -1.191 4.919 2.947 1.00 90.81 100 ILE A C 1
ATOM 808 O O . ILE A 1 100 ? -2.225 5.231 2.346 1.00 90.81 100 ILE A O 1
ATOM 812 N N . LEU A 1 101 ? -0.108 4.431 2.346 1.00 93.38 101 LEU A N 1
ATOM 813 C CA . LEU A 1 101 ? -0.009 4.167 0.919 1.00 93.38 101 LEU A CA 1
ATOM 814 C C . LEU A 1 101 ? 0.045 2.663 0.683 1.00 93.38 101 LEU A C 1
ATOM 816 O O . LEU A 1 101 ? 0.842 1.953 1.291 1.00 93.38 101 LEU A O 1
ATOM 820 N N . ILE A 1 102 ? -0.789 2.166 -0.219 1.00 95.00 102 ILE A N 1
ATOM 821 C CA . ILE A 1 102 ? -0.795 0.751 -0.594 1.00 95.00 102 ILE A CA 1
ATOM 822 C C . ILE A 1 102 ? -0.499 0.675 -2.075 1.00 95.00 102 ILE A C 1
ATOM 824 O O . ILE A 1 102 ? -1.261 1.225 -2.864 1.00 95.00 102 ILE A O 1
ATOM 828 N N . TYR A 1 103 ? 0.571 -0.010 -2.457 1.00 95.38 103 TYR A N 1
ATOM 829 C CA . TYR A 1 103 ? 0.962 -0.182 -3.853 1.00 95.38 103 TYR A CA 1
ATOM 830 C C . TYR A 1 103 ? 0.638 -1.597 -4.305 1.00 95.38 103 TYR A C 1
ATOM 832 O O . TYR A 1 103 ? 0.905 -2.546 -3.577 1.00 95.38 103 TYR A O 1
ATOM 840 N N . ARG A 1 104 ? 0.113 -1.764 -5.521 1.00 96.50 104 ARG A N 1
ATOM 841 C CA . ARG A 1 104 ? -0.041 -3.073 -6.172 1.00 96.50 104 ARG A CA 1
ATOM 842 C C . ARG A 1 104 ? 0.498 -3.028 -7.591 1.00 96.50 104 ARG A C 1
ATOM 844 O O . ARG A 1 104 ? 0.007 -2.258 -8.412 1.00 96.50 104 ARG A O 1
ATOM 851 N N . CYS A 1 105 ? 1.440 -3.909 -7.912 1.00 96.38 105 CYS A N 1
ATOM 852 C CA . CYS A 1 105 ? 1.922 -4.062 -9.281 1.00 96.38 105 CYS A CA 1
ATOM 853 C C . CYS A 1 105 ? 0.788 -4.562 -10.188 1.00 96.38 105 CYS A C 1
ATOM 855 O O . CYS A 1 105 ? 0.193 -5.612 -9.926 1.00 96.38 105 CYS A O 1
ATOM 857 N N . GLN A 1 106 ? 0.529 -3.860 -11.295 1.00 95.75 106 GLN A N 1
ATOM 858 C CA . GLN A 1 106 ? -0.536 -4.240 -12.232 1.00 95.75 106 GLN A CA 1
ATOM 859 C C . GLN A 1 106 ? -0.224 -5.527 -13.016 1.00 95.75 106 GLN A C 1
ATOM 861 O O . GLN A 1 106 ? -1.136 -6.146 -13.559 1.00 95.75 106 GLN A O 1
ATOM 866 N N . ALA A 1 107 ? 1.045 -5.948 -13.077 1.00 95.44 107 ALA A N 1
ATOM 867 C CA . ALA A 1 107 ? 1.458 -7.130 -13.833 1.00 95.44 107 ALA A CA 1
ATOM 868 C C . ALA A 1 107 ? 1.354 -8.440 -13.039 1.00 95.44 107 ALA A C 1
ATOM 870 O O . ALA A 1 107 ? 0.917 -9.449 -13.587 1.00 95.44 107 ALA A O 1
ATOM 871 N N . CYS A 1 108 ? 1.769 -8.451 -11.767 1.00 95.00 108 CYS A N 1
ATOM 872 C CA . CYS A 1 108 ? 1.801 -9.674 -10.951 1.00 95.00 108 CYS A CA 1
ATOM 873 C C . CYS A 1 108 ? 0.845 -9.663 -9.754 1.00 95.00 108 CYS A C 1
ATOM 875 O O . CYS A 1 108 ? 0.708 -10.690 -9.097 1.00 95.00 108 CYS A O 1
ATOM 877 N N . GLY A 1 109 ? 0.209 -8.529 -9.444 1.00 94.81 109 GLY A N 1
ATOM 878 C CA . GLY A 1 109 ? -0.716 -8.407 -8.317 1.00 94.81 109 GLY A CA 1
ATOM 879 C C . GLY A 1 109 ? -0.053 -8.393 -6.936 1.00 94.81 109 GLY A C 1
ATOM 880 O O . GLY A 1 109 ? -0.766 -8.252 -5.944 1.00 94.81 109 GLY A O 1
ATOM 881 N N . LYS A 1 110 ? 1.283 -8.496 -6.854 1.00 95.44 110 LYS A N 1
ATOM 882 C CA . LYS A 1 110 ? 2.016 -8.301 -5.597 1.00 95.44 110 LYS A CA 1
ATOM 883 C C . LYS A 1 110 ? 1.798 -6.888 -5.080 1.00 95.44 110 LYS A C 1
ATOM 885 O O . LYS A 1 110 ? 1.791 -5.939 -5.872 1.00 95.44 110 LYS A O 1
ATOM 890 N N . TRP A 1 111 ? 1.608 -6.768 -3.771 1.00 95.50 111 TRP A N 1
ATOM 891 C CA . TRP A 1 111 ? 1.237 -5.508 -3.143 1.00 95.50 111 TRP A CA 1
ATOM 892 C C . TRP A 1 111 ? 1.899 -5.303 -1.785 1.00 95.50 111 TRP A C 1
ATOM 894 O O . TRP A 1 111 ? 2.180 -6.262 -1.071 1.00 95.50 111 TRP A O 1
ATOM 904 N N . GLU A 1 112 ? 2.125 -4.051 -1.415 1.00 93.94 112 GLU A N 1
ATOM 905 C CA . GLU A 1 112 ? 2.805 -3.668 -0.179 1.00 93.94 112 GLU A CA 1
ATOM 906 C C . GLU A 1 112 ? 2.177 -2.427 0.453 1.00 93.94 112 GLU A C 1
ATOM 908 O O . GLU A 1 112 ? 1.425 -1.699 -0.198 1.00 93.94 112 GLU A O 1
ATOM 913 N N . ILE A 1 113 ? 2.479 -2.212 1.733 1.00 91.88 113 ILE A N 1
ATOM 914 C CA . ILE A 1 113 ? 2.058 -1.034 2.485 1.00 91.88 113 ILE A CA 1
ATOM 915 C C . ILE A 1 113 ? 3.307 -0.199 2.740 1.00 91.88 113 ILE A C 1
ATOM 917 O O . ILE A 1 113 ? 4.244 -0.672 3.381 1.00 91.88 113 ILE A O 1
ATOM 921 N N . CYS A 1 114 ? 3.300 1.039 2.266 1.00 85.06 114 CYS A N 1
ATOM 922 C CA . CYS A 1 114 ? 4.244 2.058 2.682 1.00 85.06 114 CYS A CA 1
ATOM 923 C C . CYS A 1 114 ? 3.538 2.986 3.661 1.00 85.06 114 CYS A C 1
ATOM 925 O O . CYS A 1 114 ? 2.477 3.545 3.369 1.00 85.06 114 CYS A O 1
ATOM 927 N N . ASN A 1 115 ? 4.147 3.160 4.820 1.00 67.44 115 ASN A N 1
ATOM 928 C CA . ASN A 1 115 ? 3.837 4.255 5.706 1.00 67.44 115 ASN A CA 1
ATOM 929 C C . ASN A 1 115 ? 4.980 5.267 5.590 1.00 67.44 115 ASN A C 1
ATOM 931 O O . ASN A 1 115 ? 6.130 4.935 5.863 1.00 67.44 115 ASN A O 1
ATOM 935 N N . ASP A 1 116 ? 4.690 6.471 5.093 1.00 55.44 116 ASP A N 1
ATOM 936 C CA . ASP A 1 116 ? 5.680 7.550 5.141 1.00 55.44 116 ASP A CA 1
ATOM 937 C C . ASP A 1 116 ? 5.965 7.829 6.623 1.00 55.44 116 ASP A C 1
ATOM 939 O O . ASP A 1 116 ? 5.058 8.208 7.363 1.00 55.44 116 ASP A O 1
ATOM 943 N N . GLY A 1 117 ? 7.196 7.559 7.060 1.00 42.53 117 GLY A N 1
ATOM 944 C CA . GLY A 1 117 ? 7.708 7.822 8.404 1.00 42.53 117 GLY A CA 1
ATOM 945 C C . GLY A 1 117 ? 8.925 8.726 8.353 1.00 42.53 117 GLY A C 1
ATOM 946 O O . GLY A 1 117 ? 9.776 8.512 7.458 1.00 42.53 117 GLY A O 1
#

Foldseek 3Di:
DDWAAACNDTQDPVLEPDDCDLVVVLVSVLCSVQRNVKDKDKDWAAAADPPPRDWDADDPPDPGRITFIKIKIKGACPPPNVVVSCVSVVDCVLVVFGIKMKIAGPPPRRIYIDTDD

Radius of gyration: 15.3 Å; chains: 1; bounding box: 30×31×45 Å